Protein AF-Q8L3L6-F1 (afdb_monomer)

Foldseek 3Di:
DQLVVLVVVPPVPDDSVVSSVVLVVLLVVLVVVDDVVVVDDSVVSSD

Organism: NCBI:txid76731

Structure (mmCIF, N/CA/C/O backbone):
data_AF-Q8L3L6-F1
#
_entry.id   AF-Q8L3L6-F1
#
loop_
_atom_site.group_PDB
_atom_site.id
_atom_site.type_symbol
_atom_site.label_atom_id
_atom_site.label_alt_id
_atom_site.label_comp_id
_atom_site.label_asym_id
_atom_site.label_entity_id
_atom_site.label_seq_id
_atom_site.pdbx_PDB_ins_code
_atom_site.Cartn_x
_atom_site.Cartn_y
_atom_site.Cartn_z
_atom_site.occupancy
_atom_site.B_iso_or_equiv
_atom_site.auth_seq_id
_atom_site.auth_comp_id
_atom_site.auth_asym_id
_atom_site.auth_atom_id
_atom_site.pdbx_PDB_model_num
ATOM 1 N N . LEU A 1 1 ? -5.985 5.684 -4.509 1.00 87.94 1 LEU A N 1
ATOM 2 C CA . LEU A 1 1 ? -4.937 5.628 -3.465 1.00 87.94 1 LEU A CA 1
ATOM 3 C C . LEU A 1 1 ? -3.638 5.058 -4.032 1.00 87.94 1 LEU A C 1
ATOM 5 O O . LEU A 1 1 ? -2.743 5.851 -4.283 1.00 87.94 1 LEU A O 1
ATOM 9 N N . VAL A 1 2 ? -3.579 3.759 -4.364 1.00 94.62 2 VAL A N 1
ATOM 10 C CA . VAL A 1 2 ? -2.376 3.077 -4.907 1.00 94.62 2 VAL A CA 1
ATOM 11 C C . VAL A 1 2 ? -1.724 3.823 -6.052 1.00 94.62 2 VAL A C 1
ATOM 13 O O . VAL A 1 2 ? -0.559 4.168 -5.962 1.00 94.62 2 VAL A O 1
ATOM 16 N N . VAL A 1 3 ? -2.485 4.154 -7.097 1.00 94.81 3 VAL A N 1
ATOM 17 C CA . VAL A 1 3 ? -1.950 4.851 -8.277 1.00 94.81 3 VAL A CA 1
ATOM 18 C C . VAL A 1 3 ? -1.294 6.188 -7.908 1.00 94.81 3 VAL A C 1
ATOM 20 O O . VAL A 1 3 ? -0.311 6.581 -8.523 1.00 94.81 3 VAL A O 1
ATOM 23 N N . SER A 1 4 ? -1.811 6.891 -6.895 1.00 94.62 4 SER A N 1
ATOM 24 C CA . SER A 1 4 ? -1.220 8.149 -6.425 1.00 94.62 4 SER A CA 1
ATOM 25 C C . SER A 1 4 ? 0.085 7.926 -5.661 1.00 94.62 4 SER A C 1
ATOM 27 O O . SER A 1 4 ? 0.983 8.750 -5.776 1.00 94.62 4 SER A O 1
ATOM 29 N N . ILE A 1 5 ? 0.190 6.834 -4.900 1.00 94.31 5 ILE A N 1
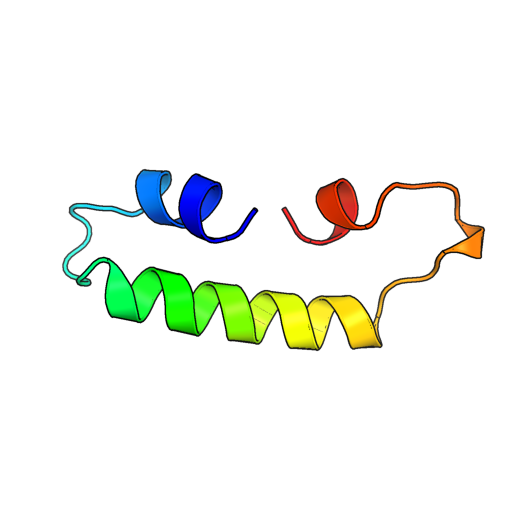ATOM 30 C CA . ILE A 1 5 ? 1.395 6.467 -4.145 1.00 94.31 5 ILE A CA 1
ATOM 31 C C . ILE A 1 5 ? 2.458 5.916 -5.102 1.00 94.31 5 ILE A C 1
ATOM 33 O O . ILE A 1 5 ? 3.585 6.396 -5.090 1.00 94.31 5 ILE A O 1
ATOM 37 N N . ALA A 1 6 ? 2.087 5.000 -6.001 1.00 95.56 6 ALA A N 1
ATOM 38 C CA . ALA A 1 6 ? 2.963 4.379 -6.997 1.00 95.56 6 ALA A CA 1
ATOM 39 C C . ALA A 1 6 ? 3.679 5.408 -7.889 1.00 95.56 6 ALA A C 1
ATOM 41 O O . ALA A 1 6 ? 4.856 5.242 -8.199 1.00 95.56 6 ALA A O 1
ATOM 42 N N . LYS A 1 7 ? 3.020 6.528 -8.223 1.00 95.50 7 LYS A N 1
ATOM 43 C CA . LYS A 1 7 ? 3.647 7.643 -8.957 1.00 95.50 7 LYS A CA 1
ATOM 44 C C . LYS A 1 7 ? 4.911 8.184 -8.275 1.00 95.50 7 LYS A C 1
ATOM 46 O O . LYS A 1 7 ? 5.839 8.574 -8.974 1.00 95.50 7 LYS A O 1
ATOM 51 N N . ASN A 1 8 ? 4.981 8.162 -6.942 1.00 95.38 8 ASN A N 1
ATOM 52 C CA . ASN A 1 8 ? 6.145 8.633 -6.179 1.00 95.38 8 ASN A CA 1
ATOM 53 C C . ASN A 1 8 ? 7.339 7.658 -6.223 1.00 95.38 8 ASN A C 1
ATOM 55 O O . ASN A 1 8 ? 8.438 7.999 -5.779 1.00 95.38 8 ASN A O 1
ATOM 59 N N . TYR A 1 9 ? 7.134 6.446 -6.744 1.00 94.75 9 TYR A N 1
ATOM 60 C CA . TYR A 1 9 ? 8.147 5.392 -6.853 1.00 94.75 9 TYR A CA 1
ATOM 61 C C . TYR A 1 9 ? 8.584 5.130 -8.302 1.00 94.75 9 TYR A C 1
ATOM 63 O O . TYR A 1 9 ? 9.410 4.249 -8.544 1.00 94.75 9 TYR A O 1
ATOM 71 N N . LEU A 1 10 ? 8.087 5.917 -9.261 1.00 94.62 10 LEU A N 1
ATOM 72 C CA . LEU A 1 10 ? 8.548 5.877 -10.648 1.00 94.62 10 LEU A CA 1
ATOM 73 C C . LEU A 1 10 ? 10.047 6.200 -10.756 1.00 94.62 10 LEU A C 1
ATOM 75 O O . LEU A 1 10 ? 10.612 6.921 -9.935 1.00 94.62 10 LEU A O 1
ATOM 79 N N . GLY A 1 11 ? 10.697 5.657 -11.789 1.00 92.56 11 GLY A N 1
ATOM 80 C CA . GLY A 1 11 ? 12.124 5.883 -12.052 1.00 92.56 11 GLY A CA 1
ATOM 81 C C . GLY A 1 11 ? 13.081 5.053 -11.189 1.00 92.56 11 GLY A C 1
ATOM 82 O O . GLY A 1 11 ? 14.289 5.237 -11.281 1.00 92.56 11 GLY A O 1
ATOM 83 N N . ARG A 1 1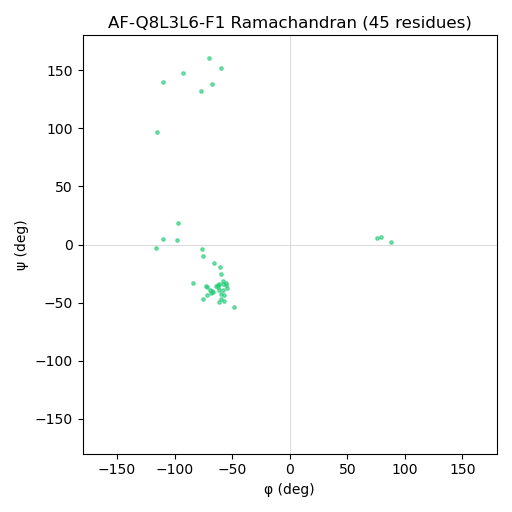2 ? 12.569 4.115 -10.380 1.00 92.75 12 ARG A N 1
ATOM 84 C CA . ARG A 1 12 ? 13.373 3.214 -9.528 1.00 92.75 12 ARG A CA 1
ATOM 85 C C . ARG A 1 12 ? 13.635 1.833 -10.145 1.00 92.75 12 ARG A C 1
ATOM 87 O O . ARG A 1 12 ? 13.962 0.896 -9.429 1.00 92.75 12 ARG A O 1
ATOM 94 N N . GLY A 1 13 ? 13.474 1.702 -11.463 1.00 93.06 13 GLY A N 1
ATOM 95 C CA . GLY A 1 13 ? 13.717 0.451 -12.193 1.00 93.06 13 GLY A CA 1
ATOM 96 C C . GLY A 1 13 ? 12.527 -0.510 -12.275 1.00 93.06 13 GLY A C 1
ATOM 97 O O . GLY A 1 13 ? 12.670 -1.569 -12.872 1.00 93.06 13 GLY A O 1
ATOM 98 N N . LEU A 1 14 ? 11.361 -0.137 -11.736 1.00 94.31 14 LEU A N 1
ATOM 99 C CA . LEU A 1 14 ? 10.109 -0.885 -11.886 1.00 94.31 14 LEU A CA 1
ATOM 100 C C . LEU A 1 14 ? 9.122 -0.127 -12.788 1.00 94.31 14 LEU A C 1
ATOM 102 O O . LEU A 1 14 ? 9.022 1.104 -12.678 1.00 94.31 14 LEU A O 1
ATOM 106 N N . PRO A 1 15 ? 8.389 -0.824 -13.676 1.00 96.69 15 PRO A N 1
ATOM 107 C CA . PRO A 1 15 ? 7.316 -0.221 -14.451 1.00 96.69 15 PRO A CA 1
ATOM 108 C C . PRO A 1 15 ? 6.117 0.121 -13.552 1.00 96.69 15 PRO A C 1
ATOM 110 O O . PRO A 1 15 ? 5.946 -0.400 -12.451 1.00 96.69 15 PRO A O 1
ATOM 113 N N . MET A 1 16 ? 5.260 1.024 -14.034 1.00 95.69 16 MET A N 1
ATOM 114 C CA . MET A 1 16 ? 4.108 1.508 -13.263 1.00 95.69 16 MET A CA 1
ATOM 115 C C . MET A 1 16 ? 3.121 0.388 -12.895 1.00 95.69 16 MET A C 1
ATOM 117 O O . MET A 1 16 ? 2.509 0.458 -11.833 1.00 95.69 16 MET A O 1
ATOM 121 N N . SER A 1 17 ? 2.957 -0.621 -13.757 1.00 97.06 17 SER A N 1
ATOM 122 C CA . SER A 1 17 ? 2.104 -1.790 -13.500 1.00 97.06 17 SER A CA 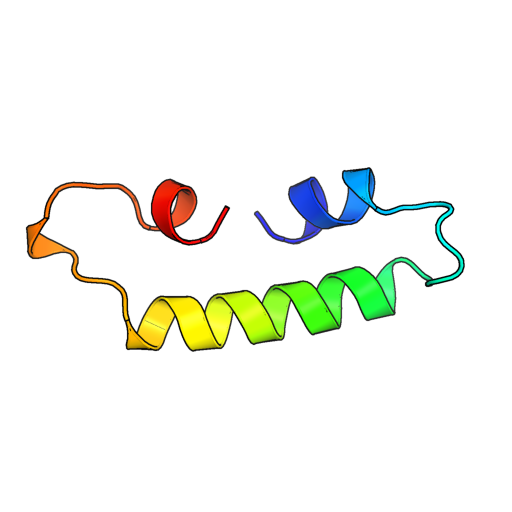1
ATOM 123 C C . SER A 1 17 ? 2.523 -2.516 -12.227 1.00 97.06 17 SER A C 1
ATOM 125 O O . SER A 1 17 ? 1.694 -2.728 -11.350 1.00 97.06 17 SER A O 1
ATOM 127 N N . ASP A 1 18 ? 3.816 -2.789 -12.089 1.00 96.75 18 ASP A N 1
ATOM 128 C CA . ASP A 1 18 ? 4.360 -3.596 -10.999 1.00 96.75 18 ASP A CA 1
ATOM 129 C C . ASP A 1 18 ? 4.244 -2.836 -9.672 1.00 96.75 18 ASP A C 1
ATOM 131 O O . ASP A 1 18 ? 3.834 -3.390 -8.658 1.00 96.75 18 ASP A O 1
ATOM 135 N N . LEU A 1 19 ? 4.489 -1.519 -9.686 1.00 97.00 19 LEU A N 1
ATOM 136 C CA . LEU A 1 19 ? 4.267 -0.657 -8.517 1.00 97.00 19 LEU A CA 1
ATOM 137 C C . LEU A 1 19 ? 2.793 -0.627 -8.082 1.00 97.00 19 LEU A C 1
ATOM 139 O O . LEU A 1 19 ? 2.496 -0.509 -6.891 1.00 97.00 19 LEU A O 1
ATOM 143 N N . ILE A 1 20 ? 1.861 -0.696 -9.038 1.00 96.75 20 ILE A N 1
ATOM 144 C CA . ILE A 1 20 ? 0.429 -0.775 -8.741 1.00 96.75 20 ILE A CA 1
ATOM 145 C C . ILE A 1 20 ? 0.076 -2.150 -8.169 1.00 96.75 20 ILE A C 1
ATOM 147 O O . ILE A 1 20 ? -0.679 -2.213 -7.201 1.00 96.75 20 ILE A O 1
ATOM 151 N N . GLU A 1 21 ? 0.600 -3.234 -8.737 1.00 97.31 21 GLU A N 1
ATOM 152 C CA . GLU A 1 21 ? 0.348 -4.597 -8.259 1.00 97.31 21 GLU A CA 1
ATOM 153 C C . GLU A 1 21 ? 0.850 -4.793 -6.825 1.00 97.31 21 GLU A C 1
ATOM 155 O O . GLU A 1 21 ? 0.069 -5.186 -5.956 1.00 97.31 21 GLU A O 1
ATOM 160 N N . GLU A 1 22 ? 2.090 -4.398 -6.538 1.00 96.06 22 GLU A N 1
ATOM 161 C CA . GLU A 1 22 ? 2.657 -4.427 -5.185 1.00 96.06 22 GLU A CA 1
ATOM 162 C C . GLU A 1 22 ? 1.852 -3.560 -4.204 1.00 96.06 22 GLU A C 1
ATOM 164 O O . GLU A 1 22 ? 1.525 -3.973 -3.088 1.00 96.06 22 GLU A O 1
ATOM 169 N N . GLY A 1 23 ? 1.443 -2.362 -4.631 1.00 96.50 23 GLY A N 1
ATOM 170 C CA . GLY A 1 23 ? 0.593 -1.497 -3.815 1.00 96.50 23 GLY A CA 1
ATOM 171 C C . GLY A 1 23 ? -0.793 -2.095 -3.540 1.00 96.50 23 GLY A C 1
ATOM 172 O O . GLY A 1 23 ? -1.327 -1.926 -2.442 1.00 96.50 23 GLY A O 1
ATOM 173 N N . ASN A 1 24 ? -1.372 -2.825 -4.497 1.00 96.62 24 ASN A N 1
ATOM 174 C CA . ASN A 1 24 ? -2.640 -3.534 -4.313 1.00 96.62 24 ASN A CA 1
ATOM 175 C C . ASN A 1 24 ? -2.497 -4.694 -3.317 1.00 96.62 24 ASN A C 1
ATOM 177 O O . ASN A 1 24 ? -3.378 -4.872 -2.472 1.00 96.62 24 ASN A O 1
ATOM 181 N N . LEU A 1 25 ? -1.387 -5.443 -3.366 1.00 96.69 25 LEU A N 1
ATOM 182 C CA . LEU A 1 25 ? -1.069 -6.481 -2.377 1.00 96.69 25 LEU A CA 1
ATOM 183 C C . LEU A 1 25 ? -0.976 -5.887 -0.965 1.00 96.69 25 LEU A C 1
ATOM 185 O O . LEU A 1 25 ? -1.615 -6.391 -0.036 1.00 96.69 25 LEU A O 1
ATOM 189 N N . GLY A 1 26 ? -0.260 -4.768 -0.811 1.00 95.81 26 GLY A N 1
ATOM 190 C CA . GLY A 1 26 ? -0.171 -4.043 0.459 1.00 95.81 26 GLY A CA 1
ATOM 191 C C . GLY A 1 26 ? -1.539 -3.603 0.991 1.00 95.81 26 GLY A C 1
ATOM 192 O O . GLY A 1 26 ? -1.816 -3.729 2.184 1.00 95.81 26 GLY A O 1
ATOM 193 N N . LEU A 1 27 ? -2.435 -3.164 0.105 1.00 95.88 27 LEU A N 1
ATOM 194 C CA . LEU A 1 27 ? -3.795 -2.763 0.467 1.00 95.88 27 LEU A CA 1
ATOM 195 C C . LEU A 1 27 ? -4.678 -3.924 0.917 1.00 95.88 27 LEU A C 1
ATOM 197 O O . LEU A 1 27 ? -5.409 -3.777 1.896 1.00 95.88 27 LEU A O 1
ATOM 201 N N . MET A 1 28 ? -4.603 -5.072 0.242 1.00 95.94 28 MET A N 1
ATOM 202 C CA . MET A 1 28 ? -5.327 -6.275 0.667 1.00 95.94 28 MET A CA 1
ATOM 203 C C . MET A 1 28 ? -4.869 -6.733 2.055 1.00 95.94 28 MET A C 1
ATOM 205 O O . MET A 1 28 ? -5.697 -7.091 2.892 1.00 95.94 28 MET A O 1
ATOM 209 N N . HIS A 1 29 ? -3.569 -6.638 2.343 1.00 95.94 29 HIS A N 1
ATOM 210 C CA . HIS A 1 29 ? -3.043 -6.918 3.680 1.00 95.94 29 HIS A CA 1
ATOM 211 C C . HIS A 1 29 ? -3.503 -5.895 4.723 1.00 95.94 29 HIS A C 1
ATOM 213 O O . HIS A 1 29 ? -3.866 -6.263 5.840 1.00 95.94 29 HIS A O 1
ATOM 219 N N . ALA A 1 30 ? -3.524 -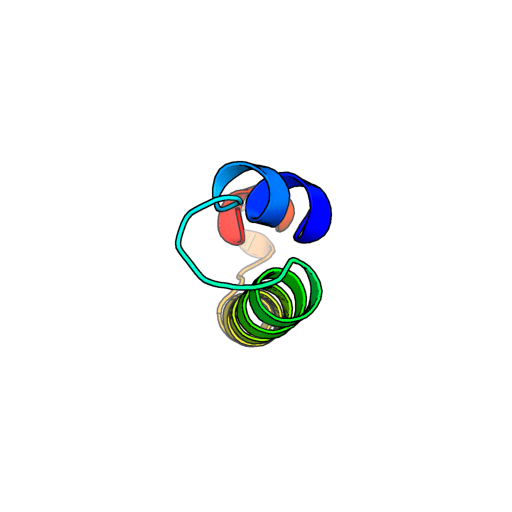4.609 4.360 1.00 96.06 30 ALA A N 1
ATOM 220 C CA . ALA A 1 30 ? -3.992 -3.542 5.236 1.00 96.06 30 ALA A CA 1
ATOM 221 C C . ALA A 1 30 ? -5.474 -3.715 5.606 1.00 96.06 30 ALA A C 1
ATOM 223 O O . ALA A 1 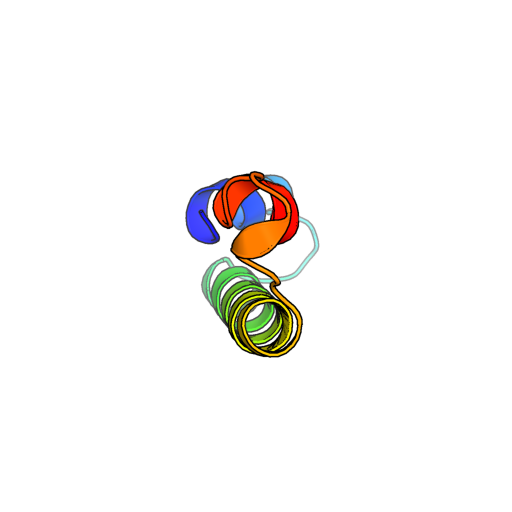30 ? -5.838 -3.480 6.755 1.00 96.06 30 ALA A O 1
ATOM 224 N N . ILE A 1 31 ? -6.320 -4.188 4.682 1.00 95.25 31 ILE A N 1
ATOM 225 C CA . ILE A 1 31 ? -7.729 -4.511 4.972 1.00 95.25 31 ILE A CA 1
ATOM 226 C C . ILE A 1 31 ? -7.839 -5.530 6.109 1.00 95.25 31 ILE A C 1
ATOM 228 O O . ILE A 1 31 ? -8.643 -5.337 7.015 1.00 95.25 31 ILE A O 1
ATOM 232 N N . GLY A 1 32 ? -7.010 -6.578 6.103 1.00 95.56 32 GLY A N 1
ATOM 233 C CA . GLY A 1 32 ? -7.060 -7.633 7.121 1.00 95.56 32 GLY A CA 1
ATOM 234 C C . GLY A 1 32 ? -6.683 -7.176 8.534 1.00 95.56 32 GLY A C 1
ATOM 235 O O . GLY A 1 32 ? -6.963 -7.881 9.498 1.00 95.56 32 GLY A O 1
ATOM 236 N N . LYS A 1 33 ? -6.046 -6.009 8.667 1.00 95.12 33 LYS A N 1
ATOM 237 C CA . LYS A 1 33 ? -5.573 -5.449 9.943 1.00 95.12 33 LYS A CA 1
ATOM 238 C C . LYS A 1 33 ? -6.255 -4.137 10.319 1.00 95.12 33 LYS A C 1
ATOM 240 O O . LYS A 1 33 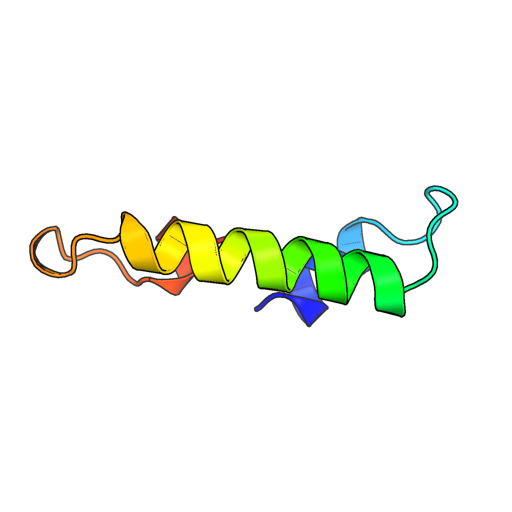? -5.934 -3.559 11.356 1.00 95.12 33 LYS A O 1
ATOM 245 N N . PHE A 1 34 ? -7.132 -3.629 9.461 1.00 96.75 34 PHE A N 1
ATOM 246 C CA . PHE A 1 34 ? -7.786 -2.356 9.687 1.00 96.75 34 PHE A CA 1
ATOM 247 C C . PHE A 1 34 ? -8.906 -2.504 10.717 1.00 96.75 34 PHE A C 1
ATOM 249 O O . PHE A 1 34 ? -9.751 -3.388 10.614 1.00 96.75 34 PHE A O 1
ATOM 256 N N . GLU A 1 35 ? -8.927 -1.593 11.687 1.00 96.88 35 GLU A N 1
ATOM 257 C CA . GLU A 1 35 ? -9.912 -1.551 12.767 1.00 96.88 35 GLU A CA 1
ATOM 258 C C . GLU A 1 35 ? -10.748 -0.264 12.627 1.00 96.88 35 GLU A C 1
ATOM 260 O O . GLU A 1 35 ? -10.310 0.799 13.084 1.00 96.88 35 GLU A O 1
ATOM 265 N N . PRO A 1 36 ? -11.943 -0.321 12.002 1.00 93.69 36 PRO A N 1
ATOM 266 C CA . PRO A 1 36 ? -12.780 0.860 11.767 1.00 93.69 36 PRO A CA 1
ATOM 267 C C . PRO A 1 36 ? -13.162 1.606 13.053 1.00 93.69 36 PRO A C 1
ATOM 269 O O . PRO A 1 36 ? -13.257 2.833 13.058 1.00 93.69 36 PRO A O 1
ATOM 272 N N . GLU A 1 37 ? -13.305 0.868 14.157 1.00 96.56 37 GLU A N 1
ATOM 273 C CA . GLU A 1 37 ? -13.677 1.372 15.487 1.00 96.56 37 GLU A CA 1
ATOM 274 C C . GLU A 1 37 ? -12.677 2.397 16.048 1.00 96.56 37 GLU A C 1
ATOM 276 O O . GLU A 1 37 ? -13.008 3.191 16.925 1.00 96.56 37 GLU A O 1
ATOM 281 N N . ARG A 1 38 ? -11.442 2.429 15.526 1.00 94.00 38 ARG A N 1
ATOM 282 C CA . ARG A 1 38 ? -10.414 3.395 15.945 1.00 94.00 38 ARG A CA 1
ATOM 283 C C . ARG A 1 38 ? -10.640 4.799 15.383 1.00 94.00 38 ARG A C 1
ATOM 285 O O . ARG A 1 38 ? -9.881 5.704 15.713 1.00 94.00 38 ARG A O 1
ATOM 292 N N . GLY A 1 39 ? -11.654 4.990 14.535 1.00 94.31 39 GLY A N 1
ATOM 293 C CA . GLY A 1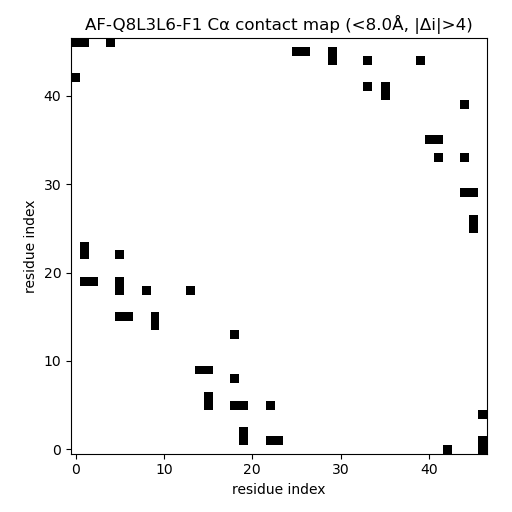 39 ? -12.094 6.305 14.061 1.00 94.31 39 GLY A CA 1
ATOM 294 C C . GLY A 1 39 ? -11.195 6.952 13.002 1.00 94.31 39 GLY A C 1
ATOM 295 O O . GLY A 1 39 ? -11.431 8.095 12.609 1.00 94.31 39 GLY A O 1
ATOM 296 N N . PHE A 1 40 ? -10.175 6.247 12.505 1.00 95.19 40 PHE A N 1
ATOM 297 C CA . PHE A 1 40 ? -9.323 6.725 11.416 1.00 95.19 40 PHE A CA 1
ATOM 298 C C . PHE A 1 40 ? -9.845 6.252 10.060 1.00 95.19 40 PHE A C 1
ATOM 300 O O . PHE A 1 40 ? -10.376 5.154 9.920 1.00 95.19 40 PHE A O 1
ATOM 307 N N . ARG A 1 41 ? -9.646 7.066 9.019 1.00 94.94 41 ARG A N 1
ATOM 308 C CA . ARG A 1 41 ? -9.975 6.662 7.646 1.00 94.94 41 ARG A CA 1
ATOM 309 C C . ARG A 1 41 ? -9.040 5.544 7.197 1.00 94.94 41 ARG A C 1
ATOM 311 O O . ARG A 1 41 ? -7.826 5.658 7.354 1.00 94.94 41 ARG A O 1
ATOM 318 N N . PHE A 1 42 ? -9.585 4.537 6.522 1.00 94.19 42 PHE A N 1
ATOM 319 C CA . PHE A 1 42 ? -8.787 3.453 5.944 1.00 94.19 42 PHE A CA 1
ATOM 320 C C . PHE A 1 42 ? -7.677 3.966 5.013 1.00 94.19 42 PHE A C 1
ATOM 322 O O . PHE A 1 42 ? -6.553 3.480 5.052 1.00 94.19 42 PHE A O 1
ATOM 329 N N . SER A 1 43 ? -7.954 5.022 4.242 1.00 92.69 43 SER A N 1
ATOM 330 C CA . SER A 1 43 ? -6.961 5.652 3.368 1.00 92.69 43 SER A CA 1
ATOM 331 C C . SER A 1 43 ? -5.741 6.199 4.104 1.00 92.69 43 SER A C 1
ATOM 333 O O . SER A 1 43 ? -4.714 6.360 3.472 1.00 92.69 43 SER A O 1
ATOM 335 N N . THR A 1 44 ? -5.868 6.536 5.390 1.00 93.62 44 THR A N 1
ATOM 336 C CA . THR A 1 44 ? -4.759 6.991 6.241 1.00 93.62 44 THR A CA 1
ATOM 337 C C . THR A 1 44 ? -3.985 5.810 6.820 1.00 93.62 44 THR A C 1
ATOM 339 O O . THR A 1 44 ? -2.783 5.903 7.018 1.00 93.62 44 THR A O 1
ATOM 342 N N . TYR A 1 45 ? -4.665 4.698 7.093 1.00 94.38 45 TYR A N 1
ATOM 343 C CA . TYR A 1 45 ? -4.022 3.474 7.565 1.00 94.38 45 TYR A CA 1
ATOM 344 C C . TYR A 1 45 ? -3.213 2.775 6.459 1.00 94.38 45 TYR A C 1
ATOM 346 O O . TYR A 1 45 ? -2.158 2.214 6.727 1.00 94.38 45 TYR A O 1
ATOM 354 N N . ALA A 1 46 ? -3.713 2.812 5.221 1.00 93.12 46 ALA A N 1
ATOM 355 C CA . ALA A 1 46 ? -3.148 2.101 4.075 1.00 93.12 46 ALA A CA 1
ATOM 356 C C . ALA A 1 46 ? -2.242 2.958 3.160 1.00 93.12 46 ALA A C 1
ATOM 358 O O . ALA A 1 46 ? -1.850 2.477 2.097 1.00 93.12 46 ALA A O 1
ATOM 359 N N . SER A 1 47 ? -1.981 4.226 3.507 1.00 85.81 47 SER A N 1
ATOM 360 C CA . SER A 1 47 ? -1.160 5.164 2.715 1.00 85.81 47 SER A CA 1
ATOM 361 C C . SER A 1 47 ? 0.320 5.128 3.044 1.00 85.81 47 SER A C 1
ATOM 363 O O . SER A 1 47 ? 0.619 5.078 4.256 1.00 85.81 47 SER A O 1
#

Radius of gyration: 12.08 Å; Cα contacts (8 Å, |Δi|>4): 26; chains: 1; bounding box: 27×16×30 Å

pLDDT: mean 94.89, std 2.12, range [85.81, 97.31]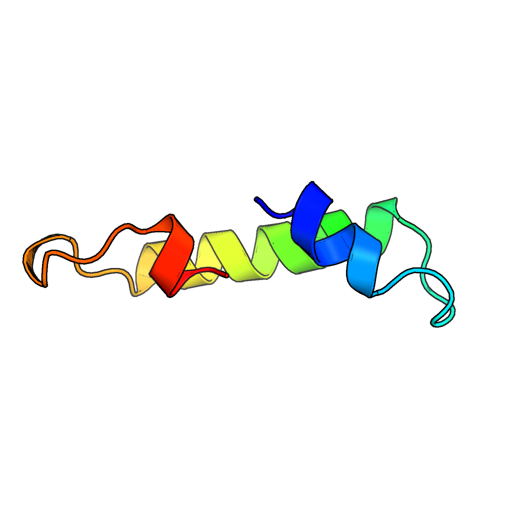

Solvent-accessible surface area (backbone atoms only — not comparable to full-atom values): 2970 Å² total; per-residue (Å²): 109,47,70,68,56,34,63,78,55,58,89,72,87,58,58,73,67,59,42,36,52,54,40,48,53,53,41,58,54,38,59,80,69,59,60,70,90,76,74,58,59,66,72,69,74,62,102

Sequence (47 aa):
LVVSIAKNYLGRGLPMSDLIEEGNLGLMHAIGKFEPERGFRFSTYAS

Secondary structure (DSSP, 8-state):
-HHHHHGGGTTSS--HHHHHHHHHHHHHHHHHH--GGG---HHHH--

InterPro domains:
  IPR000943 RNA polymerase sigma-70 [PS00715] (18-31)
  IPR007627 RNA polymerase sigma-70 region 2 [PF04542] (1-46)
  IPR013325 RNA polymerase sigma factor, region 2 [SSF88946] (1-46)
  IPR050239 Sigma-70 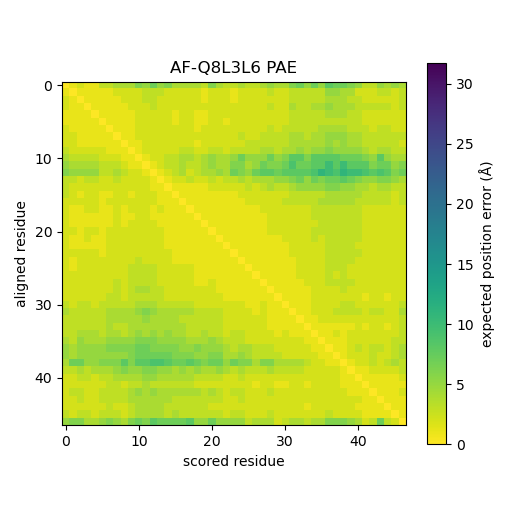factor family, RNA polymerase initiation factors [PTHR30603] (1-46)

Nearest PDB structures (foldseek):
  6kqg-assembly1_F  TM=9.937E-01  e=1.732E-03  Thermus thermophilus HB8
  6ccv-assembly1_F  TM=9.853E-01  e=2.123E-03  Mycolicibacterium smegmatis MC2 155
  8hkc-assembly1_E  TM=9.579E-01  e=1.732E-03  Escherichia coli K-12
  8qu6-assembly1_F  TM=9.699E-01  e=1.983E-03  Mycolicibacterium smegmatis MC2 155
  5vi5-assembly1_F  TM=9.844E-01  e=2.431E-03  Mycolicibacterium smegmatis MC2 155

Mean predicted aligned error: 2.66 Å